Protein AF-A0A1Q7G1G5-F1 (afdb_monomer)

Radius of gyration: 15.12 Å; Cα contacts (8 Å, |Δi|>4): 120; chains: 1; bounding box: 44×38×28 Å

Secondary structure (DSSP, 8-state):
-----HHHHHHTT--SS-TT-EEEE--TTS-TT-EEEEEEEEE-TTS-EEEEEEESSSTT-EEEEEESSS--EEE--

Foldseek 3Di:
DDDDPVVVVVVVDDDPDDAQFKKDFQDPDDDPPWIWGFHDWDQDPPGKIWTWTDTPVDPPDIDIDIGHPDDRIDTDD

Structure (mmCIF, N/CA/C/O backbone):
data_AF-A0A1Q7G1G5-F1
#
_entry.id   AF-A0A1Q7G1G5-F1
#
loop_
_atom_site.group_PDB
_atom_site.id
_atom_site.type_symbol
_atom_site.label_atom_id
_atom_site.label_alt_id
_atom_site.label_comp_id
_atom_site.label_asym_id
_atom_site.label_entity_id
_atom_site.label_seq_id
_atom_site.pdbx_PDB_ins_code
_atom_site.Cartn_x
_atom_site.Cartn_y
_atom_site.Cartn_z
_atom_site.occupancy
_atom_site.B_iso_or_equiv
_atom_site.auth_seq_id
_atom_site.auth_comp_id
_atom_site.auth_asym_id
_atom_site.auth_atom_id
_atom_site.pdbx_PDB_model_num
ATOM 1 N N . MET A 1 1 ? 32.551 -22.538 -17.432 1.00 39.22 1 MET A N 1
ATOM 2 C CA . MET A 1 1 ? 31.282 -22.561 -16.671 1.00 39.22 1 MET A CA 1
ATOM 3 C C . MET A 1 1 ? 31.295 -21.409 -15.678 1.00 39.22 1 MET A C 1
ATOM 5 O O . MET A 1 1 ? 32.099 -21.432 -14.756 1.00 39.22 1 MET A O 1
ATOM 9 N N . SER A 1 2 ? 30.491 -20.369 -15.907 1.00 48.31 2 SER A N 1
ATOM 10 C CA . SER A 1 2 ? 30.378 -19.240 -14.973 1.00 48.31 2 SER A CA 1
ATOM 11 C C . SER A 1 2 ? 29.487 -19.648 -13.799 1.00 48.31 2 SER A C 1
ATOM 13 O O . SER A 1 2 ? 28.352 -20.078 -14.009 1.00 48.31 2 SER A O 1
ATOM 15 N N . LYS A 1 3 ? 30.009 -19.561 -12.570 1.00 52.12 3 LYS A N 1
ATOM 16 C CA . LYS A 1 3 ? 29.215 -19.721 -11.348 1.00 52.12 3 LYS A CA 1
ATOM 17 C C . LYS A 1 3 ? 28.308 -18.500 -11.241 1.00 52.12 3 LYS A C 1
ATOM 19 O O . LYS A 1 3 ? 28.795 -17.394 -11.019 1.00 52.12 3 LYS A O 1
ATOM 24 N N . ILE A 1 4 ? 27.003 -18.699 -11.412 1.00 57.50 4 ILE A N 1
ATOM 25 C CA . ILE A 1 4 ? 26.015 -17.654 -11.143 1.00 57.50 4 ILE A CA 1
ATOM 26 C C . ILE A 1 4 ? 26.172 -17.271 -9.673 1.00 57.50 4 ILE A C 1
ATOM 28 O O . ILE A 1 4 ? 25.970 -18.092 -8.777 1.00 57.50 4 ILE A O 1
ATOM 32 N N . ASN A 1 5 ? 26.590 -16.033 -9.432 1.00 49.19 5 ASN A N 1
ATOM 33 C CA . ASN A 1 5 ? 26.736 -15.512 -8.089 1.00 49.19 5 ASN A CA 1
ATOM 34 C C . ASN A 1 5 ? 25.335 -15.216 -7.539 1.00 49.19 5 ASN A C 1
ATOM 36 O O . ASN A 1 5 ? 24.729 -14.197 -7.869 1.00 49.19 5 ASN A O 1
ATOM 40 N N . LEU A 1 6 ? 24.798 -16.152 -6.752 1.00 49.34 6 LEU A N 1
ATOM 41 C CA . LEU A 1 6 ? 23.454 -16.077 -6.174 1.00 49.34 6 LEU A CA 1
ATOM 42 C C . LEU A 1 6 ? 23.247 -14.783 -5.373 1.00 49.34 6 LEU A C 1
ATOM 44 O O . LEU A 1 6 ? 22.162 -14.213 -5.432 1.00 49.34 6 LEU A O 1
ATOM 48 N N . SER A 1 7 ? 24.288 -14.254 -4.715 1.00 42.84 7 SER A N 1
ATOM 49 C CA . SER A 1 7 ? 24.197 -12.982 -3.981 1.00 42.84 7 SER A CA 1
ATOM 50 C C . SER A 1 7 ? 23.907 -11.789 -4.900 1.00 42.84 7 SER A C 1
ATOM 52 O O . SER A 1 7 ? 23.132 -10.909 -4.534 1.00 42.84 7 SER A O 1
ATOM 54 N N . LEU A 1 8 ? 24.432 -11.801 -6.129 1.00 41.53 8 LEU A N 1
ATOM 55 C CA . LEU A 1 8 ? 24.176 -10.779 -7.147 1.00 41.53 8 LEU A CA 1
ATOM 56 C C . LEU A 1 8 ? 22.750 -10.885 -7.723 1.00 41.53 8 LEU A C 1
ATOM 58 O O . LEU A 1 8 ? 22.153 -9.883 -8.113 1.00 41.53 8 LEU A O 1
ATOM 62 N N . PHE A 1 9 ? 22.187 -12.098 -7.754 1.00 44.12 9 PHE A N 1
ATOM 63 C CA . PHE A 1 9 ? 20.821 -12.356 -8.222 1.00 44.12 9 PHE A CA 1
ATOM 64 C C . PHE A 1 9 ? 19.762 -11.858 -7.224 1.00 44.12 9 PHE A C 1
ATOM 66 O O . PHE A 1 9 ? 18.719 -11.345 -7.635 1.00 44.12 9 PHE A O 1
ATOM 73 N N . PHE A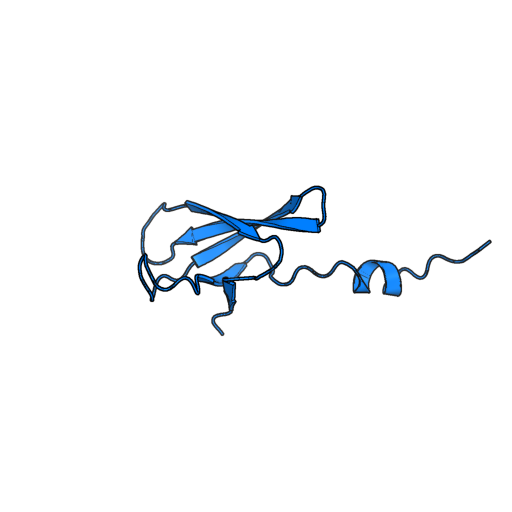 1 10 ? 20.046 -11.961 -5.919 1.00 46.50 10 PHE A N 1
ATOM 74 C CA . PHE A 1 10 ? 19.197 -11.408 -4.857 1.00 46.50 10 PHE A CA 1
ATOM 75 C C . PHE A 1 10 ? 19.353 -9.888 -4.706 1.00 46.50 10 PHE A C 1
ATOM 77 O O . PHE A 1 10 ? 18.353 -9.201 -4.499 1.00 46.50 10 PHE A O 1
ATOM 84 N N . ALA A 1 11 ? 20.566 -9.350 -4.884 1.00 43.50 11 ALA A N 1
ATOM 85 C CA . ALA A 1 11 ? 20.835 -7.914 -4.770 1.00 43.50 11 ALA A CA 1
ATOM 86 C C . ALA A 1 11 ? 20.067 -7.067 -5.803 1.00 43.50 11 ALA A C 1
ATOM 88 O O . ALA A 1 11 ? 19.616 -5.971 -5.490 1.00 43.50 11 ALA A O 1
ATOM 89 N N . ASN A 1 12 ? 19.832 -7.601 -7.006 1.00 44.78 12 ASN A N 1
ATOM 90 C CA . ASN A 1 12 ? 19.105 -6.901 -8.072 1.00 44.78 12 ASN A CA 1
ATOM 91 C C . ASN A 1 12 ? 17.573 -7.072 -8.016 1.00 44.78 12 ASN A C 1
ATOM 93 O O . ASN A 1 12 ? 16.877 -6.680 -8.951 1.00 44.78 12 ASN A O 1
ATOM 97 N N . ASN A 1 13 ? 17.024 -7.689 -6.961 1.00 52.72 13 ASN A N 1
ATOM 98 C CA . ASN A 1 13 ? 15.606 -8.058 -6.903 1.00 52.72 13 ASN A CA 1
ATOM 99 C C . ASN A 1 13 ? 14.909 -7.762 -5.567 1.00 52.72 13 ASN A C 1
ATOM 101 O O . ASN A 1 13 ? 13.791 -8.253 -5.365 1.00 52.72 13 ASN A O 1
ATOM 105 N N . MET A 1 14 ? 15.509 -6.965 -4.679 1.00 61.75 14 MET A N 1
ATOM 106 C CA . MET A 1 14 ? 14.832 -6.534 -3.454 1.00 61.75 14 MET A CA 1
ATOM 107 C C . MET A 1 14 ? 13.695 -5.570 -3.805 1.00 61.75 14 MET A C 1
ATOM 109 O O . MET A 1 14 ? 13.899 -4.535 -4.435 1.00 61.75 14 MET A O 1
ATOM 113 N N . LEU A 1 15 ? 12.473 -5.951 -3.436 1.00 69.81 15 LEU A N 1
ATOM 114 C CA . LEU A 1 15 ? 11.326 -5.052 -3.496 1.00 69.81 15 LEU A CA 1
ATOM 115 C C . LEU A 1 15 ? 11.562 -3.896 -2.517 1.00 69.81 15 LEU A C 1
ATOM 117 O O . LEU A 1 15 ? 12.076 -4.106 -1.422 1.00 69.81 15 LEU A O 1
ATOM 121 N N . ARG A 1 16 ? 11.155 -2.682 -2.899 1.00 82.88 16 ARG A N 1
ATOM 122 C CA . ARG A 1 16 ? 11.266 -1.482 -2.051 1.00 82.88 16 ARG A CA 1
ATOM 123 C C . ARG A 1 16 ? 10.461 -1.589 -0.747 1.00 82.88 16 ARG A C 1
ATOM 125 O O . ARG A 1 16 ? 10.804 -0.956 0.251 1.00 82.88 16 ARG A O 1
ATOM 132 N N . PHE A 1 17 ? 9.404 -2.395 -0.767 1.00 89.69 17 PHE A N 1
ATOM 133 C CA . PHE A 1 17 ? 8.508 -2.628 0.357 1.00 89.69 17 PHE A CA 1
ATOM 134 C C . PHE A 1 17 ? 8.249 -4.121 0.556 1.00 89.69 17 PHE A C 1
ATOM 136 O O . PHE A 1 17 ? 8.411 -4.914 -0.375 1.00 89.69 17 PHE A O 1
ATOM 143 N N . ASN A 1 18 ? 7.793 -4.476 1.754 1.00 91.69 18 ASN A N 1
ATOM 144 C CA . ASN A 1 18 ? 7.468 -5.835 2.171 1.00 91.69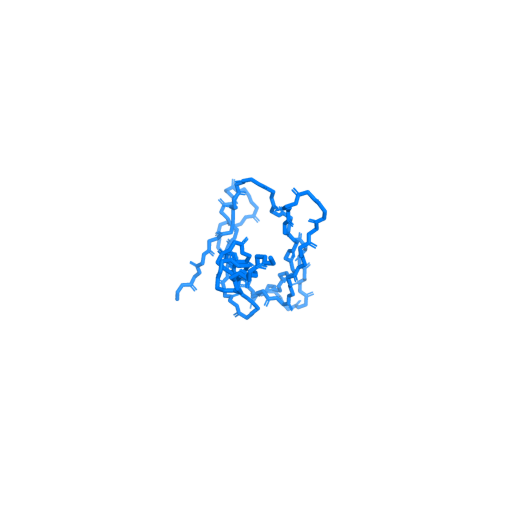 18 A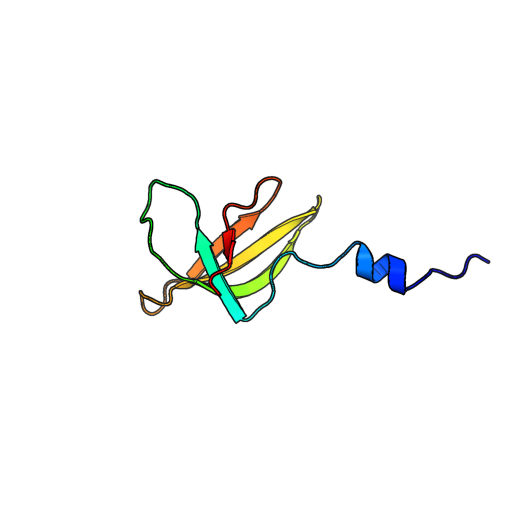SN A CA 1
ATOM 145 C C . ASN A 1 18 ? 6.002 -5.966 2.594 1.00 91.69 18 ASN A C 1
ATOM 147 O O . ASN A 1 18 ? 5.346 -5.003 2.993 1.00 91.69 18 ASN A O 1
ATOM 151 N N . HIS A 1 19 ? 5.494 -7.197 2.539 1.00 92.88 19 HIS A N 1
ATOM 152 C CA . HIS A 1 19 ? 4.199 -7.531 3.118 1.00 92.88 19 HIS A CA 1
ATOM 153 C C . HIS A 1 19 ? 4.156 -7.142 4.605 1.00 92.88 19 HIS A C 1
ATOM 155 O O . HIS A 1 19 ? 5.089 -7.423 5.356 1.00 92.88 19 HIS A O 1
ATOM 161 N N . GLY A 1 20 ? 3.048 -6.544 5.041 1.00 94.31 20 GLY A N 1
ATOM 162 C CA . GLY A 1 20 ? 2.827 -6.116 6.421 1.00 94.31 20 GLY A CA 1
ATOM 163 C C . GLY A 1 20 ? 3.365 -4.724 6.750 1.00 94.31 20 GLY A C 1
ATOM 164 O O . GLY A 1 20 ? 3.042 -4.197 7.812 1.00 94.31 20 GLY A O 1
ATOM 165 N N . GLU A 1 21 ? 4.133 -4.099 5.855 1.00 94.56 21 GLU A N 1
ATOM 166 C CA . GLU A 1 21 ? 4.601 -2.732 6.073 1.00 94.56 21 GLU A CA 1
ATOM 167 C C . GLU A 1 21 ? 3.449 -1.727 5.996 1.00 94.56 21 GLU A C 1
ATOM 169 O O . GLU A 1 21 ? 2.511 -1.875 5.201 1.00 94.56 21 GLU A O 1
ATOM 174 N N . ARG A 1 22 ? 3.534 -0.699 6.847 1.00 94.25 22 ARG A N 1
ATOM 175 C CA . ARG A 1 22 ? 2.601 0.426 6.870 1.00 94.25 22 ARG A CA 1
ATOM 176 C C . ARG A 1 22 ? 3.105 1.510 5.935 1.00 94.25 22 ARG A C 1
ATOM 178 O O . ARG A 1 22 ? 4.266 1.917 6.010 1.00 94.25 22 ARG A O 1
ATOM 185 N N . VAL A 1 23 ? 2.221 1.977 5.069 1.00 92.12 23 VAL A N 1
ATOM 186 C CA . VAL A 1 23 ? 2.543 2.963 4.044 1.00 92.12 23 VAL A CA 1
ATOM 187 C C . VAL A 1 23 ? 1.466 4.031 3.945 1.00 92.12 23 VAL A C 1
ATOM 189 O O . VAL A 1 23 ? 0.309 3.805 4.301 1.00 92.12 23 VAL A O 1
ATOM 192 N N . ARG A 1 24 ? 1.850 5.193 3.43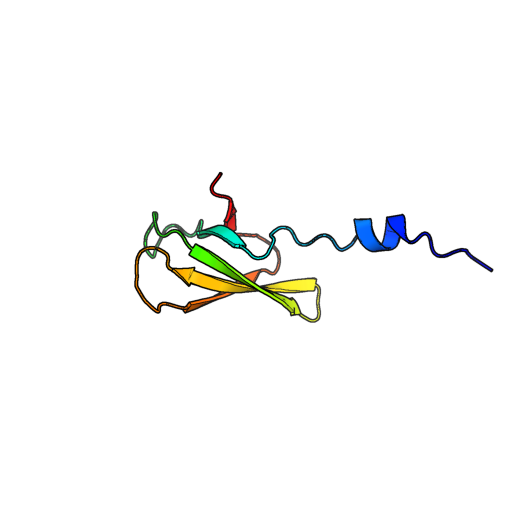1 1.00 90.38 24 ARG A N 1
ATOM 193 C CA . ARG A 1 24 ? 0.954 6.276 3.024 1.00 90.38 24 ARG A CA 1
ATOM 194 C C . ARG A 1 24 ? 1.176 6.577 1.543 1.00 90.38 24 ARG A C 1
ATOM 196 O O . ARG A 1 24 ? 2.268 6.362 1.028 1.00 90.38 24 ARG A O 1
ATOM 203 N N . LEU A 1 25 ? 0.135 7.065 0.873 1.00 86.06 25 LEU A N 1
ATOM 204 C CA . LEU A 1 25 ? 0.241 7.618 -0.476 1.00 86.06 25 LEU A CA 1
ATOM 205 C C . LEU A 1 25 ? 0.661 9.095 -0.394 1.00 86.06 25 LEU A C 1
ATOM 207 O O . LEU A 1 25 ? 0.012 9.874 0.301 1.00 86.06 25 LEU A O 1
ATOM 211 N N . ALA A 1 26 ? 1.727 9.463 -1.098 1.00 77.38 26 ALA A N 1
ATOM 212 C CA . ALA A 1 26 ? 2.303 10.805 -1.166 1.00 77.38 26 ALA A CA 1
ATOM 213 C C . ALA A 1 26 ? 1.509 11.761 -2.075 1.00 77.38 26 ALA A C 1
ATOM 215 O O . ALA A 1 26 ? 1.781 12.960 -2.092 1.00 77.38 26 ALA A O 1
ATOM 216 N N . GLU A 1 27 ? 0.525 11.265 -2.838 1.00 69.56 27 GLU A N 1
ATOM 217 C CA . GLU A 1 27 ? -0.299 12.118 -3.698 1.00 69.56 27 GLU A CA 1
ATOM 218 C C . GLU A 1 27 ? -1.181 13.068 -2.873 1.00 69.56 27 GLU A C 1
ATOM 220 O O . GLU A 1 27 ? -2.188 12.697 -2.262 1.00 69.56 27 GLU A O 1
ATOM 225 N N . SER A 1 28 ? -0.780 14.338 -2.898 1.00 53.50 28 SER A N 1
ATOM 226 C CA . SER A 1 28 ? -1.510 15.506 -2.418 1.00 53.50 28 SER A CA 1
ATOM 227 C C . SER A 1 28 ? -2.768 15.736 -3.266 1.00 53.50 28 SER A C 1
ATOM 229 O O . SER A 1 28 ? -2.765 16.543 -4.193 1.00 53.50 28 SER A O 1
ATOM 231 N N . GLY A 1 29 ? -3.860 15.041 -2.960 1.00 55.91 29 GLY A N 1
ATOM 232 C CA . GLY A 1 29 ? -5.160 15.371 -3.552 1.00 55.91 29 GLY A CA 1
ATOM 233 C C . GLY A 1 29 ? -6.347 14.654 -2.924 1.00 55.91 29 GLY A C 1
ATOM 234 O O . GLY A 1 29 ? -7.367 15.281 -2.662 1.00 55.91 29 GLY A O 1
ATOM 235 N N . GLU A 1 30 ? -6.207 13.366 -2.605 1.00 54.88 30 GLU A N 1
ATOM 236 C CA . GLU A 1 30 ? -7.358 12.524 -2.234 1.00 54.88 30 GLU A CA 1
ATOM 237 C C . GLU A 1 30 ? -7.418 12.090 -0.762 1.00 54.88 30 GLU A C 1
ATOM 239 O O . GLU A 1 30 ? -8.226 11.229 -0.451 1.00 54.88 30 GLU A O 1
ATOM 244 N N . GLN A 1 31 ? -6.626 12.703 0.131 1.00 57.81 31 GLN A N 1
ATOM 245 C CA . GLN A 1 31 ? -6.639 12.626 1.616 1.00 57.81 31 GLN A CA 1
ATOM 246 C C . GLN A 1 31 ? -5.212 12.418 2.152 1.00 57.81 31 GLN A C 1
ATOM 248 O O . GLN A 1 31 ? -4.803 11.280 2.418 1.00 57.81 31 GLN A O 1
ATOM 253 N N . PRO A 1 32 ? -4.434 13.503 2.338 1.00 61.50 32 PRO A N 1
ATOM 254 C CA . PRO A 1 32 ? -3.163 13.422 3.048 1.00 61.50 32 PRO A CA 1
ATOM 255 C C . PRO A 1 32 ? -3.436 12.923 4.469 1.00 61.50 32 PRO A C 1
ATOM 257 O O . PRO A 1 32 ? -4.041 13.620 5.277 1.00 61.50 32 PRO A O 1
ATOM 260 N N . GLY A 1 33 ? -3.057 11.683 4.773 1.00 71.12 33 GLY A N 1
ATOM 261 C CA . GLY A 1 33 ? -3.354 11.116 6.087 1.00 71.12 33 GLY A CA 1
ATOM 262 C C . GLY A 1 33 ? -3.490 9.607 6.105 1.00 71.12 33 GLY A C 1
ATOM 263 O O . GLY A 1 33 ? -2.902 8.978 6.984 1.00 71.12 33 GLY A O 1
ATOM 264 N N . LYS A 1 34 ? -4.172 9.038 5.105 1.00 85.50 34 LYS A N 1
ATOM 265 C CA . LYS A 1 34 ? -4.590 7.635 5.151 1.00 85.50 34 LYS A CA 1
ATOM 266 C C . LYS A 1 34 ? -3.419 6.666 5.218 1.00 85.50 34 LYS A C 1
ATOM 268 O O . LYS A 1 34 ? -2.545 6.673 4.345 1.00 85.50 34 LYS A O 1
ATOM 273 N N . ILE A 1 35 ? -3.427 5.819 6.244 1.00 90.88 35 ILE A N 1
ATOM 274 C CA . ILE A 1 35 ? -2.437 4.757 6.426 1.00 90.88 35 ILE A CA 1
ATOM 275 C C . ILE A 1 35 ? -2.999 3.431 5.919 1.00 90.88 35 ILE A C 1
ATOM 277 O O . ILE A 1 35 ? -4.101 3.007 6.270 1.00 90.88 35 ILE A O 1
ATOM 281 N N . TYR A 1 36 ? -2.182 2.737 5.138 1.00 93.12 36 TYR A N 1
ATOM 282 C CA . TYR A 1 36 ? -2.474 1.417 4.608 1.00 93.12 36 TYR A CA 1
ATOM 283 C C . TYR A 1 36 ? -1.463 0.392 5.117 1.00 93.12 36 TYR A C 1
ATOM 285 O O . TYR A 1 36 ? -0.334 0.736 5.459 1.00 93.12 36 TYR A O 1
ATOM 293 N N . ILE A 1 37 ? -1.854 -0.880 5.122 1.00 94.88 37 ILE A N 1
ATOM 294 C CA . ILE A 1 37 ? -0.945 -2.020 5.269 1.00 94.88 37 ILE A CA 1
ATOM 295 C C . ILE A 1 37 ? -0.832 -2.768 3.942 1.00 94.88 37 ILE A C 1
ATOM 297 O O . ILE A 1 37 ? -1.842 -3.029 3.282 1.00 94.88 37 ILE A O 1
ATOM 301 N N . ILE A 1 38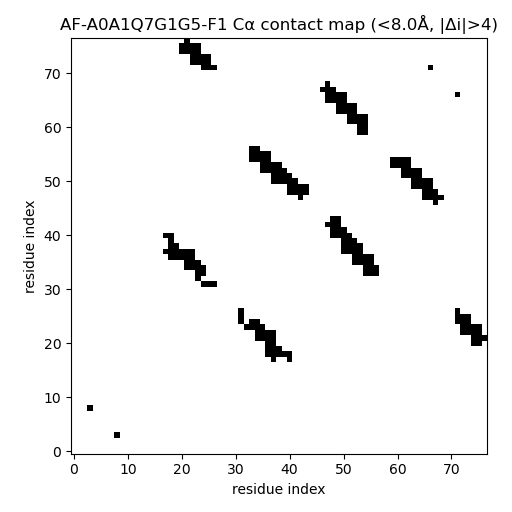 ? 0.388 -3.140 3.557 1.00 95.25 38 ILE A N 1
ATOM 302 C CA . ILE A 1 38 ? 0.619 -3.958 2.365 1.00 95.25 38 ILE A CA 1
ATOM 303 C C . ILE A 1 38 ? 0.177 -5.395 2.652 1.00 95.25 38 ILE A C 1
ATOM 305 O O . ILE A 1 38 ? 0.710 -6.060 3.539 1.00 95.25 38 ILE A O 1
ATOM 309 N N . LYS A 1 39 ? -0.803 -5.873 1.890 1.00 96.00 39 LYS A N 1
ATOM 310 C CA . LYS A 1 39 ? -1.364 -7.227 1.974 1.00 96.00 39 LYS A CA 1
ATOM 311 C C . LYS A 1 39 ? -0.850 -8.178 0.910 1.00 96.00 39 LYS A C 1
ATOM 313 O O . LYS A 1 39 ? -0.920 -9.380 1.118 1.00 96.00 39 LYS A O 1
ATOM 318 N N . ASP A 1 40 ? -0.367 -7.663 -0.212 1.00 94.50 40 ASP A N 1
ATOM 319 C CA . ASP A 1 40 ? 0.274 -8.479 -1.238 1.00 94.50 40 ASP A CA 1
ATOM 320 C C . ASP A 1 40 ? 1.147 -7.609 -2.144 1.00 94.50 40 ASP A C 1
ATOM 322 O O . ASP A 1 40 ?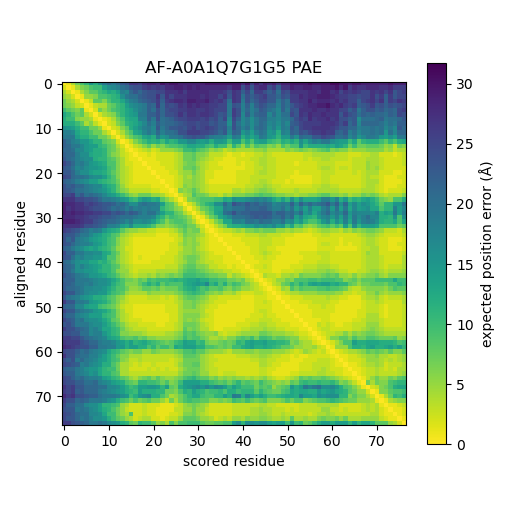 0.928 -6.397 -2.257 1.00 94.50 40 ASP A O 1
ATOM 326 N N . ILE A 1 41 ? 2.139 -8.230 -2.781 1.00 93.00 41 ILE A N 1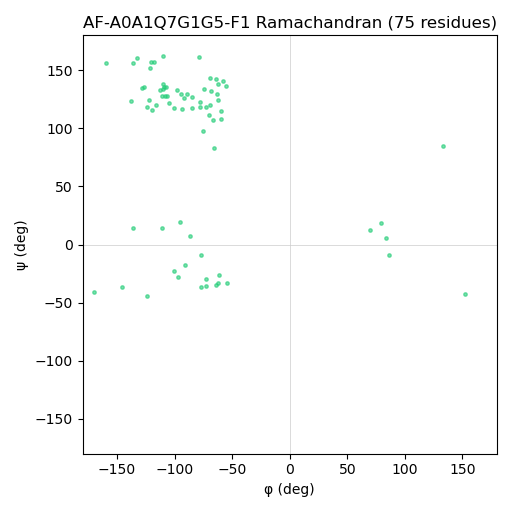
ATOM 327 C CA . ILE A 1 41 ? 3.062 -7.580 -3.705 1.00 93.00 41 ILE A CA 1
ATOM 328 C C . ILE A 1 41 ? 3.289 -8.481 -4.911 1.00 93.00 41 ILE A C 1
ATOM 330 O O . ILE A 1 41 ? 3.789 -9.599 -4.800 1.00 93.0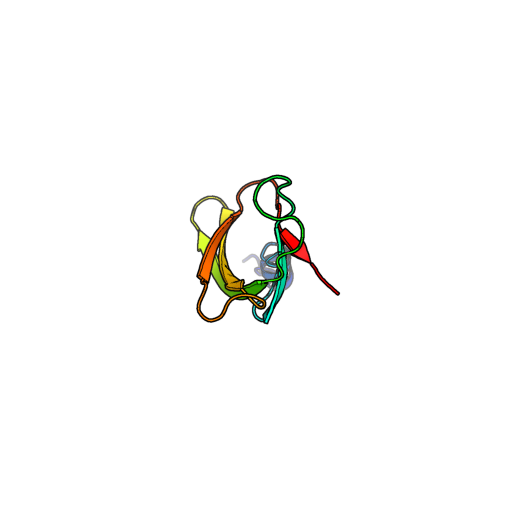0 41 ILE A O 1
ATOM 334 N N . LYS A 1 42 ? 3.015 -7.951 -6.101 1.00 91.25 42 LYS A N 1
ATOM 335 C CA . LYS A 1 42 ? 3.211 -8.659 -7.361 1.00 91.25 42 LYS A CA 1
ATOM 336 C C . LYS A 1 42 ? 4.107 -7.865 -8.297 1.00 91.25 42 LYS A C 1
ATOM 338 O O . LYS A 1 42 ? 3.750 -6.782 -8.749 1.00 91.25 42 LYS A O 1
ATOM 343 N N . LYS A 1 43 ? 5.256 -8.435 -8.664 1.00 87.19 43 LYS A N 1
ATOM 344 C CA . LYS A 1 43 ? 6.071 -7.913 -9.771 1.00 87.19 43 LYS A CA 1
ATOM 345 C C . LYS A 1 43 ? 5.331 -8.139 -11.086 1.00 87.19 43 LYS A C 1
ATOM 347 O O . LYS A 1 43 ? 4.856 -9.246 -11.347 1.00 87.19 43 LYS A O 1
ATOM 352 N N . ILE A 1 44 ? 5.251 -7.114 -11.925 1.00 85.50 44 ILE A N 1
ATOM 353 C CA . ILE A 1 44 ? 4.653 -7.225 -13.255 1.00 85.50 44 ILE A CA 1
ATOM 354 C C . ILE A 1 44 ? 5.711 -7.117 -14.356 1.00 85.50 44 ILE A C 1
ATOM 356 O O . ILE A 1 44 ? 6.836 -6.656 -14.147 1.00 85.50 44 ILE A O 1
ATOM 360 N N . ARG A 1 45 ? 5.354 -7.570 -15.564 1.00 77.44 45 ARG A N 1
ATOM 361 C CA . ARG A 1 45 ? 6.236 -7.492 -16.739 1.00 77.44 45 ARG A CA 1
ATOM 362 C C . ARG A 1 45 ? 6.624 -6.025 -16.987 1.00 77.44 45 ARG A C 1
ATOM 364 O O . ARG A 1 45 ? 5.772 -5.152 -16.866 1.00 77.44 45 ARG A O 1
ATOM 371 N N . LYS A 1 46 ? 7.885 -5.780 -17.370 1.00 77.56 46 LYS A N 1
ATOM 372 C CA . LYS A 1 46 ? 8.517 -4.448 -17.555 1.00 77.56 46 LYS A CA 1
ATOM 373 C C . LYS A 1 46 ? 8.989 -3.731 -16.276 1.00 77.56 46 LYS A C 1
ATOM 375 O O . LYS A 1 46 ? 9.241 -2.534 -16.325 1.00 77.56 46 LYS A O 1
ATOM 380 N N . GLY A 1 47 ? 9.153 -4.447 -15.161 1.00 76.88 47 GLY A N 1
ATOM 381 C CA . GLY A 1 47 ? 9.822 -3.913 -13.963 1.00 76.88 47 GLY A CA 1
ATOM 382 C C . GLY A 1 47 ? 8.932 -3.090 -13.029 1.00 76.88 47 GLY A C 1
ATOM 383 O O . GLY A 1 47 ? 9.433 -2.555 -12.049 1.00 76.88 47 GLY A O 1
ATOM 384 N N . GLY A 1 48 ? 7.626 -3.016 -13.299 1.00 84.38 48 GLY A N 1
ATOM 385 C CA . GLY A 1 48 ? 6.672 -2.413 -12.371 1.00 84.38 48 GLY A CA 1
ATOM 386 C C . GLY A 1 48 ? 6.293 -3.353 -11.224 1.00 84.38 48 GLY A C 1
ATOM 387 O O . GLY A 1 48 ? 6.439 -4.577 -11.323 1.00 84.38 48 GLY A O 1
ATOM 388 N N . VAL A 1 49 ? 5.747 -2.784 -10.155 1.00 89.62 49 VAL A N 1
ATOM 389 C CA . VAL A 1 49 ? 5.276 -3.513 -8.972 1.00 89.62 49 VAL A CA 1
ATOM 390 C C . VAL A 1 49 ? 3.827 -3.134 -8.687 1.00 89.62 49 VAL A C 1
ATOM 392 O O . VAL A 1 49 ? 3.456 -1.970 -8.760 1.00 89.62 49 VAL A O 1
ATOM 395 N N . LEU A 1 50 ? 2.991 -4.122 -8.391 1.00 91.56 50 LEU A N 1
ATOM 396 C CA . LEU A 1 50 ? 1.611 -3.936 -7.965 1.00 91.56 50 LEU A CA 1
ATOM 397 C C . LEU A 1 50 ? 1.502 -4.278 -6.480 1.00 91.56 50 LEU A C 1
ATOM 399 O O . LEU A 1 50 ? 1.893 -5.370 -6.068 1.00 91.56 50 LEU A O 1
ATOM 403 N N . TYR A 1 51 ? 0.941 -3.365 -5.703 1.00 92.44 51 TYR A N 1
ATOM 404 C CA . TYR A 1 51 ? 0.701 -3.515 -4.277 1.00 92.44 51 TYR A CA 1
ATOM 405 C C . TYR A 1 51 ? -0.795 -3.650 -4.019 1.00 92.44 51 TYR A C 1
ATOM 407 O O . TYR A 1 51 ? -1.592 -2.866 -4.537 1.00 92.44 51 TYR A O 1
ATOM 415 N N . LEU A 1 52 ? -1.176 -4.619 -3.190 1.00 94.69 52 LEU A N 1
ATOM 416 C CA . LEU A 1 52 ? -2.497 -4.658 -2.576 1.00 94.69 52 LEU A CA 1
ATOM 417 C C . LEU A 1 52 ? -2.409 -3.982 -1.210 1.00 94.69 52 LEU A C 1
ATOM 419 O O . LEU A 1 52 ? -1.709 -4.456 -0.317 1.00 94.69 52 LEU A O 1
ATOM 423 N N . LEU A 1 53 ? -3.124 -2.880 -1.052 1.00 93.44 53 LEU A N 1
ATOM 424 C CA . LEU A 1 53 ? -3.151 -2.059 0.148 1.00 93.44 53 LEU A CA 1
ATOM 425 C C . LEU A 1 53 ? -4.484 -2.259 0.865 1.00 93.44 53 LEU A C 1
ATOM 427 O O . LEU A 1 53 ? -5.534 -2.234 0.229 1.00 93.44 53 LEU A O 1
ATOM 431 N N . LYS A 1 54 ? -4.460 -2.424 2.187 1.00 94.44 54 LYS A N 1
ATOM 432 C CA . LYS A 1 54 ? -5.663 -2.407 3.030 1.00 94.44 54 LYS A CA 1
ATOM 433 C C . LYS A 1 54 ? -5.656 -1.155 3.897 1.00 94.44 54 LYS A C 1
ATOM 435 O O . LYS A 1 54 ? -4.663 -0.920 4.581 1.00 94.44 54 LYS A O 1
ATOM 440 N N . SER A 1 55 ? -6.744 -0.387 3.883 1.00 92.25 55 SER A N 1
ATOM 441 C CA . SER A 1 55 ? -6.909 0.769 4.773 1.00 92.25 55 SER A CA 1
ATOM 442 C C . SER A 1 55 ? -6.903 0.323 6.237 1.00 92.25 55 SER A C 1
ATOM 444 O O . SER A 1 55 ? -7.477 -0.715 6.579 1.00 92.25 55 SER A O 1
ATOM 446 N N . LEU A 1 56 ? -6.225 1.085 7.096 1.00 90.75 56 LEU A N 1
ATOM 447 C CA . LEU A 1 56 ? -6.287 0.897 8.549 1.00 90.75 56 LEU A CA 1
ATOM 448 C C . LEU A 1 56 ? -7.387 1.734 9.210 1.00 90.75 56 LEU A C 1
ATOM 450 O O . LEU A 1 56 ? -7.755 1.451 10.344 1.00 90.75 56 LEU A O 1
ATOM 454 N N . GLU A 1 57 ? -7.892 2.750 8.515 1.00 88.69 57 GLU A N 1
ATOM 455 C CA . GLU A 1 57 ? -8.897 3.692 9.026 1.00 88.69 57 GLU A CA 1
ATOM 456 C C . GLU A 1 57 ? -10.316 3.314 8.590 1.00 88.69 57 GLU A C 1
ATOM 458 O O . GLU A 1 57 ? -11.280 3.596 9.293 1.00 88.69 57 GLU A O 1
ATOM 463 N N . GLU A 1 58 ? -10.447 2.644 7.444 1.00 85.69 58 GLU A N 1
ATOM 464 C CA . GLU A 1 58 ? -11.730 2.218 6.887 1.00 85.69 58 GLU A CA 1
ATOM 465 C C . GLU A 1 58 ? -11.789 0.696 6.845 1.00 85.69 58 GLU A C 1
ATOM 467 O O . GLU A 1 58 ? -10.972 0.030 6.196 1.00 85.69 58 GLU A O 1
ATOM 472 N N . GLU A 1 59 ? -12.771 0.134 7.543 1.00 78.81 59 GLU A N 1
ATOM 473 C CA . GLU A 1 59 ? -12.976 -1.303 7.559 1.00 78.81 59 GLU A CA 1
ATOM 474 C C . GLU A 1 59 ? -13.328 -1.798 6.144 1.00 78.81 59 GLU A C 1
ATOM 476 O O . GLU A 1 59 ? -14.203 -1.264 5.468 1.00 78.81 59 GLU A O 1
ATOM 481 N N . SER A 1 60 ? -12.618 -2.830 5.683 1.00 77.69 60 SER A N 1
ATOM 482 C CA . SER A 1 60 ? -12.823 -3.504 4.386 1.00 77.69 60 SER A CA 1
ATOM 483 C C . SER A 1 60 ? -12.459 -2.732 3.108 1.00 77.69 60 SER A C 1
ATOM 485 O O . SER A 1 60 ? -12.740 -3.221 2.014 1.00 77.69 60 SER A O 1
ATOM 487 N N . VAL A 1 61 ? -11.750 -1.602 3.191 1.00 87.50 61 VAL A N 1
ATOM 488 C CA . VAL A 1 61 ? -11.256 -0.914 1.984 1.00 87.50 61 VAL A CA 1
ATOM 489 C C . VAL A 1 61 ? -9.922 -1.504 1.519 1.00 87.50 61 VAL A C 1
ATOM 491 O O . VAL A 1 61 ? -8.909 -1.447 2.225 1.00 87.50 61 VAL A O 1
ATOM 494 N N . LEU A 1 62 ? -9.929 -2.063 0.305 1.00 91.00 62 LEU A N 1
ATOM 495 C CA . LEU A 1 62 ? -8.748 -2.536 -0.416 1.00 91.00 62 LEU A CA 1
ATOM 496 C C . LEU A 1 62 ? -8.463 -1.633 -1.619 1.00 91.00 62 LEU A C 1
ATOM 498 O O . LEU A 1 62 ? -9.374 -1.260 -2.354 1.00 91.00 62 LEU A O 1
ATOM 502 N N . ARG A 1 63 ? -7.187 -1.324 -1.851 1.00 89.19 63 ARG A N 1
ATOM 503 C CA . ARG A 1 63 ? -6.718 -0.523 -2.986 1.00 89.19 63 ARG A CA 1
ATOM 504 C C . ARG A 1 63 ? -5.600 -1.257 -3.711 1.00 89.19 63 ARG A C 1
ATOM 506 O O . ARG A 1 63 ? -4.678 -1.767 -3.081 1.00 89.19 63 ARG A O 1
ATOM 513 N N . LEU A 1 64 ? -5.670 -1.292 -5.037 1.00 90.62 64 LEU A N 1
ATOM 514 C CA . LEU A 1 64 ? -4.554 -1.720 -5.875 1.00 90.62 64 LEU A CA 1
ATOM 515 C C . LEU A 1 64 ? -3.731 -0.492 -6.258 1.00 90.62 64 LEU A C 1
ATOM 517 O O . LEU A 1 64 ? -4.283 0.476 -6.777 1.00 90.62 64 LEU A O 1
ATOM 521 N N . TYR A 1 65 ? -2.427 -0.533 -6.000 1.00 88.94 65 TYR A N 1
ATOM 522 C CA . TYR A 1 65 ? -1.502 0.551 -6.322 1.00 88.94 65 TYR A CA 1
ATOM 523 C C . TYR A 1 65 ? -0.389 0.044 -7.240 1.00 88.94 65 TYR A C 1
ATOM 525 O O . TYR A 1 65 ? 0.289 -0.932 -6.919 1.00 88.94 65 TYR A O 1
ATOM 533 N N . TYR A 1 66 ? -0.217 0.690 -8.393 1.00 87.69 66 TYR A N 1
ATOM 534 C CA . TYR A 1 66 ? 0.777 0.322 -9.396 1.00 87.69 66 TYR A CA 1
ATOM 535 C C . TYR A 1 66 ? 1.956 1.296 -9.379 1.00 87.69 66 TYR A C 1
ATOM 537 O O . TYR A 1 66 ? 1.789 2.487 -9.617 1.00 87.69 66 TYR A O 1
ATOM 545 N N . GLU A 1 67 ? 3.153 0.770 -9.148 1.00 82.75 67 GLU A N 1
ATOM 546 C CA . GLU A 1 67 ? 4.405 1.516 -9.142 1.00 82.75 67 GLU A CA 1
ATOM 547 C C . GLU A 1 67 ? 5.222 1.193 -10.397 1.00 82.75 67 GLU A C 1
ATOM 549 O O . GLU A 1 67 ? 5.470 0.023 -10.707 1.00 82.75 67 GLU A O 1
ATOM 554 N N . ASN A 1 68 ? 5.651 2.227 -11.128 1.00 72.81 68 ASN A N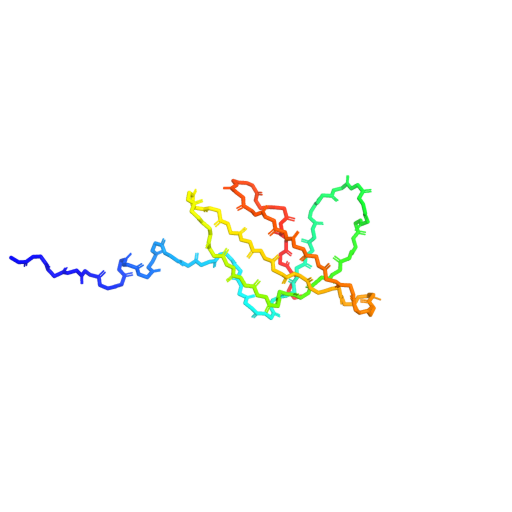 1
ATOM 555 C CA . ASN A 1 68 ? 6.435 2.061 -12.354 1.00 72.81 68 ASN A CA 1
ATOM 556 C C . ASN A 1 68 ? 7.789 2.796 -12.359 1.00 72.81 68 ASN A C 1
ATOM 558 O O . ASN A 1 68 ? 8.765 2.192 -12.797 1.00 72.81 68 ASN A O 1
ATOM 562 N N . LYS A 1 69 ? 7.880 4.058 -11.916 1.00 61.22 69 LYS A N 1
ATOM 563 C CA . LYS A 1 69 ? 9.115 4.870 -11.978 1.00 61.22 69 LYS A CA 1
ATOM 564 C C . LYS A 1 69 ? 9.294 5.832 -10.804 1.00 61.22 69 LYS A C 1
ATOM 566 O O . LYS A 1 69 ? 10.415 5.987 -10.335 1.00 61.22 69 LYS A O 1
ATOM 571 N N . GLU A 1 70 ? 8.215 6.420 -10.301 1.00 64.12 70 GLU A N 1
ATOM 572 C CA . GLU A 1 70 ? 8.230 7.248 -9.094 1.00 64.12 70 GLU A CA 1
ATOM 573 C C . GLU A 1 70 ? 7.302 6.600 -8.068 1.00 64.12 70 GLU A C 1
ATOM 575 O O . GLU A 1 70 ? 6.109 6.413 -8.311 1.00 64.12 70 GLU A O 1
ATOM 580 N N . SER A 1 71 ? 7.871 6.157 -6.944 1.00 65.44 71 SER A N 1
ATOM 581 C CA . SER A 1 71 ? 7.057 5.643 -5.847 1.00 65.44 71 SER A CA 1
ATOM 582 C C . SER A 1 71 ? 6.471 6.819 -5.100 1.00 65.44 71 SER A C 1
ATOM 584 O O . SER A 1 71 ? 7.206 7.600 -4.496 1.00 65.44 71 SER A O 1
ATOM 586 N N . LEU A 1 72 ? 5.150 6.889 -5.102 1.00 79.00 72 LEU A N 1
ATOM 587 C CA . LEU A 1 72 ? 4.377 7.767 -4.241 1.00 79.00 72 LEU A CA 1
ATOM 588 C C . LEU A 1 72 ? 3.930 6.995 -2.993 1.00 79.00 72 LEU A C 1
ATOM 590 O O . LEU A 1 72 ? 2.978 7.393 -2.340 1.00 79.00 72 LEU A O 1
ATOM 594 N N . LEU A 1 73 ? 4.581 5.872 -2.662 1.00 87.56 73 LEU A N 1
ATOM 595 C CA . LEU A 1 73 ? 4.428 5.218 -1.368 1.00 87.56 73 LEU A CA 1
ATOM 596 C C . LEU A 1 73 ? 5.522 5.696 -0.415 1.00 87.56 73 LEU A C 1
ATOM 598 O O . LEU A 1 73 ? 6.717 5.642 -0.711 1.00 87.56 73 LEU A O 1
ATOM 602 N N . GLU A 1 74 ? 5.098 6.107 0.770 1.00 88.62 74 GLU A N 1
ATOM 603 C CA . GLU A 1 74 ? 5.966 6.493 1.874 1.00 88.62 74 GLU A CA 1
ATOM 604 C C . GLU A 1 74 ? 5.833 5.484 3.006 1.00 88.62 74 GLU A C 1
ATOM 606 O O . GLU A 1 74 ? 4.725 5.108 3.392 1.00 88.62 74 GLU A O 1
ATOM 611 N N . ARG A 1 75 ? 6.969 5.037 3.547 1.00 90.56 75 ARG A N 1
ATOM 612 C CA . ARG A 1 75 ? 7.005 4.147 4.709 1.00 90.56 75 ARG A CA 1
ATOM 613 C C . ARG A 1 75 ? 6.656 4.939 5.964 1.00 90.56 75 ARG A C 1
ATOM 615 O O . ARG A 1 75 ? 7.244 5.988 6.206 1.00 90.56 75 ARG A O 1
ATOM 622 N N . ILE A 1 76 ? 5.772 4.384 6.785 1.00 88.06 76 ILE A N 1
ATOM 623 C CA . ILE A 1 76 ? 5.503 4.886 8.133 1.00 88.06 76 ILE A CA 1
ATOM 624 C C . ILE A 1 76 ? 6.266 3.995 9.120 1.00 88.06 76 ILE A C 1
ATOM 626 O O . ILE A 1 76 ? 6.027 2.786 9.153 1.00 88.06 76 ILE A O 1
ATOM 630 N N . SER A 1 77 ? 7.218 4.581 9.854 1.00 77.50 77 SER A N 1
ATOM 631 C CA . SER A 1 77 ? 7.996 3.928 10.923 1.00 77.50 77 SER A CA 1
ATOM 632 C C . SER A 1 77 ? 7.178 3.729 12.190 1.00 77.50 77 SER A C 1
ATOM 634 O O . SER A 1 77 ? 6.454 4.689 12.542 1.00 77.50 77 SER A O 1
#

Solvent-accessible surface area (backbone atoms only — not comparable to full-atom values): 4863 Å² total; per-residue (Å²): 135,86,77,79,58,63,69,62,61,53,69,78,62,69,66,98,70,55,75,69,42,39,31,31,61,65,60,86,77,90,59,80,77,59,47,25,32,30,74,41,79,44,80,43,90,92,76,24,39,39,36,34,32,32,45,75,86,43,90,90,44,71,45,82,44,79,37,72,86,70,75,49,68,40,81,60,130

Nearest PDB structures (foldseek):
  8ovj-assembly1_SE  TM=7.411E-01  e=3.890E-01  Leishmania major strain Friedlin
  6hq9-assembly1_A  TM=6.992E-01  e=8.151E-01  Homo sapiens
  7syj-assembly1_F  TM=5.634E-01  e=2.331E-01  Oryctolagus cuniculus
  8ip9-assembly1_ja  TM=5.861E-01  e=3.890E-01  Triticum aestivum
  7oyb-assembly1_E2  TM=5.494E-01  e=2.764E-01  Danio rerio

Sequence (77 aa):
MSKINLSLFFANNMLRFNHGERVRLAESGEQPGKIYIIKDIKKIRKGGVLYLLKSLEEESVLRLYYENKESLLERIS

Mean predicted aligned error: 9.83 Å

pLDDT: mean 77.14, std 17.37, range [39.22, 96.0]